Protein AF-A0A534W4W4-F1 (afdb_monomer_lite)

Foldseek 3Di:
DVVVVVVVVVVVVVVVVVVVVLVVVDDPVCNVVSVVVVCCCVVVCVVVVVVVLVVVCVVPNNVVSVVVVVVVVVVVVVVVVVCVVVVVVVVVVVVVPPPPPVVVVPDDD

Sequence (109 aa):
ALLLFAMGVLQTVCVASVNTTIQTVVHDGMRGRVMSMMTVILFGFATAGALMIGFLGDRIGVPRALAGGGVIIALVASAVLARAPALAGGAREALASAPDGRREAGNPE

Structure (mmCIF, N/CA/C/O backbone):
data_AF-A0A534W4W4-F1
#
_entry.id   AF-A0A534W4W4-F1
#
loop_
_atom_site.group_PDB
_atom_site.id
_atom_site.type_symbol
_atom_site.label_atom_id
_atom_site.label_alt_id
_atom_site.label_comp_id
_atom_site.label_asym_id
_atom_site.label_entity_id
_atom_site.label_seq_id
_atom_site.pdbx_PDB_ins_code
_atom_site.Cartn_x
_atom_site.Cartn_y
_atom_site.Cartn_z
_atom_site.occupancy
_atom_site.B_iso_or_equiv
_atom_site.auth_seq_id
_atom_site.auth_comp_id
_atom_site.auth_asym_id
_atom_site.auth_atom_id
_atom_site.pdbx_PDB_model_num
ATOM 1 N N . ALA A 1 1 ? 3.695 5.554 18.538 1.00 78.00 1 ALA A N 1
ATOM 2 C CA . ALA A 1 1 ? 4.792 6.289 17.871 1.00 78.00 1 ALA A CA 1
ATOM 3 C C . ALA A 1 1 ? 5.597 5.385 16.935 1.00 78.00 1 ALA A C 1
ATOM 5 O O . ALA A 1 1 ? 5.524 5.592 15.733 1.00 78.00 1 ALA A O 1
ATOM 6 N N . LEU A 1 2 ? 6.273 4.343 17.441 1.00 92.75 2 LEU A N 1
ATOM 7 C CA . LEU A 1 2 ? 7.105 3.448 16.618 1.00 92.75 2 LEU A CA 1
ATOM 8 C C . LEU A 1 2 ? 6.349 2.789 15.449 1.00 92.75 2 LEU A C 1
ATOM 10 O O . LEU A 1 2 ? 6.849 2.780 14.333 1.00 92.75 2 LEU A O 1
ATOM 14 N N . LEU A 1 3 ? 5.126 2.301 15.682 1.00 89.62 3 LEU A N 1
ATOM 15 C CA . LEU A 1 3 ? 4.305 1.691 14.625 1.00 89.62 3 LEU A CA 1
ATOM 16 C C . LEU A 1 3 ? 3.954 2.673 13.498 1.00 89.62 3 LEU A C 1
ATOM 18 O O . LEU A 1 3 ? 3.988 2.296 12.333 1.00 89.62 3 LEU A O 1
ATOM 22 N N . LEU A 1 4 ? 3.655 3.932 13.835 1.00 90.19 4 LEU A N 1
ATOM 23 C CA . LEU A 1 4 ? 3.360 4.979 12.848 1.00 90.19 4 LEU A CA 1
ATOM 24 C C . LEU A 1 4 ? 4.614 5.358 12.056 1.00 90.19 4 LEU A C 1
ATOM 26 O O . LEU A 1 4 ? 4.548 5.523 10.842 1.00 90.19 4 LEU A O 1
ATOM 30 N N . PHE A 1 5 ? 5.762 5.433 12.735 1.00 94.25 5 PHE A N 1
ATOM 31 C CA . PHE A 1 5 ? 7.053 5.654 12.091 1.00 94.25 5 PHE A CA 1
ATOM 32 C C . PHE A 1 5 ? 7.389 4.522 11.109 1.00 94.25 5 PHE A C 1
ATOM 34 O O . PHE A 1 5 ? 7.685 4.784 9.946 1.00 94.25 5 PHE A O 1
ATOM 41 N N . ALA A 1 6 ? 7.262 3.265 11.544 1.00 93.62 6 ALA A N 1
ATOM 42 C CA . ALA A 1 6 ? 7.494 2.097 10.699 1.00 93.62 6 ALA A CA 1
ATOM 43 C C . ALA A 1 6 ? 6.544 2.059 9.489 1.00 93.62 6 ALA A C 1
ATOM 45 O O . ALA A 1 6 ? 6.993 1.800 8.375 1.00 93.62 6 ALA A O 1
ATOM 46 N N . MET A 1 7 ? 5.259 2.379 9.685 1.00 92.44 7 MET A N 1
ATOM 47 C CA . MET A 1 7 ? 4.276 2.526 8.602 1.00 92.44 7 MET A CA 1
ATOM 48 C C . MET A 1 7 ? 4.723 3.557 7.560 1.00 92.44 7 MET A C 1
ATOM 50 O O . MET A 1 7 ? 4.708 3.262 6.368 1.00 92.44 7 MET A O 1
ATOM 54 N N . GLY A 1 8 ? 5.158 4.743 7.996 1.00 92.31 8 GLY A N 1
ATOM 55 C CA . GLY A 1 8 ? 5.609 5.806 7.094 1.00 92.31 8 GLY A CA 1
ATOM 56 C C . GLY A 1 8 ? 6.850 5.419 6.286 1.00 92.31 8 GLY A C 1
ATOM 57 O O . GLY A 1 8 ? 6.889 5.611 5.068 1.00 92.31 8 GLY A O 1
ATOM 58 N N . VAL A 1 9 ? 7.843 4.810 6.943 1.00 94.81 9 VAL A N 1
ATOM 59 C CA . VAL A 1 9 ? 9.043 4.291 6.268 1.00 94.81 9 VAL A CA 1
ATOM 60 C C . VAL A 1 9 ? 8.655 3.239 5.229 1.00 94.81 9 VAL A C 1
ATOM 62 O O . VAL A 1 9 ? 9.046 3.350 4.067 1.00 94.81 9 VAL A O 1
ATOM 65 N N . LEU A 1 10 ? 7.835 2.257 5.613 1.00 92.56 10 LEU A N 1
ATOM 66 C CA . LEU A 1 10 ? 7.417 1.176 4.723 1.00 92.56 10 LEU A CA 1
ATOM 67 C C . LEU A 1 10 ? 6.614 1.695 3.522 1.00 92.56 10 LEU A C 1
ATOM 69 O O . LEU A 1 10 ? 6.840 1.260 2.394 1.00 92.56 10 LEU A O 1
ATOM 73 N N . GLN A 1 11 ? 5.717 2.659 3.741 1.00 91.75 11 GLN A N 1
ATOM 74 C CA . GLN A 1 11 ? 4.934 3.287 2.678 1.00 91.75 11 GLN A CA 1
ATOM 75 C C . GLN A 1 11 ? 5.828 4.037 1.684 1.00 91.75 11 GLN A C 1
ATOM 77 O O . GLN A 1 11 ? 5.625 3.923 0.474 1.00 91.75 11 GLN A O 1
ATOM 82 N N . THR A 1 12 ? 6.829 4.769 2.175 1.00 93.62 12 THR A N 1
ATOM 83 C CA . THR A 1 12 ? 7.760 5.524 1.322 1.00 93.62 12 THR A CA 1
ATOM 84 C C . THR A 1 12 ? 8.599 4.582 0.463 1.00 93.62 12 THR A C 1
ATOM 86 O O . THR A 1 12 ? 8.691 4.769 -0.750 1.00 93.62 12 THR A O 1
ATOM 89 N N . VAL A 1 13 ? 9.148 3.526 1.073 1.00 93.44 13 VAL A N 1
ATOM 90 C CA . VAL A 1 13 ? 9.912 2.489 0.364 1.00 93.44 13 VAL A CA 1
ATOM 91 C C . VAL A 1 13 ? 9.047 1.812 -0.696 1.00 93.44 13 VAL A C 1
ATOM 93 O O . VAL A 1 13 ? 9.472 1.703 -1.841 1.00 93.44 13 VAL A O 1
ATOM 96 N N . CYS A 1 14 ? 7.816 1.422 -0.351 1.00 88.75 14 CYS A N 1
ATOM 97 C CA . CYS A 1 14 ? 6.889 0.781 -1.282 1.00 88.75 14 CYS A CA 1
ATOM 98 C C . CYS A 1 14 ? 6.636 1.648 -2.526 1.00 88.75 14 CYS A C 1
ATOM 100 O O . CYS A 1 14 ? 6.790 1.179 -3.653 1.00 88.75 14 CYS A O 1
ATOM 102 N N . VAL A 1 15 ? 6.325 2.935 -2.337 1.00 88.62 15 VAL A N 1
ATOM 103 C CA . VAL A 1 15 ? 6.082 3.867 -3.451 1.00 88.62 15 VAL A CA 1
ATOM 104 C C . VAL A 1 15 ? 7.337 4.053 -4.309 1.00 88.62 15 VAL A C 1
ATOM 106 O O . VAL A 1 15 ? 7.248 4.043 -5.538 1.00 88.62 15 VAL A O 1
ATOM 109 N N . ALA A 1 16 ? 8.512 4.177 -3.689 1.00 89.62 16 ALA A N 1
ATOM 110 C CA . ALA A 1 16 ? 9.777 4.292 -4.412 1.00 89.62 16 ALA A CA 1
ATO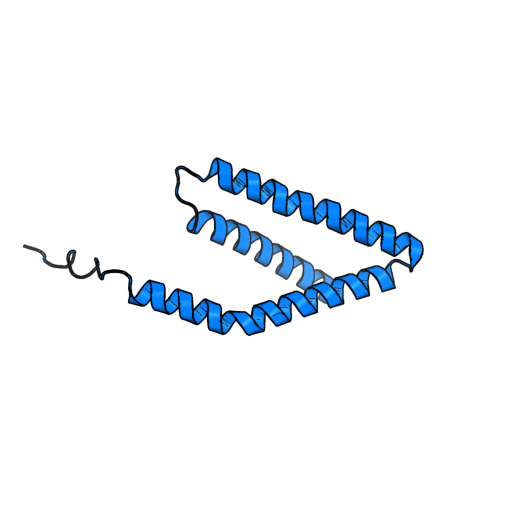M 111 C C . ALA A 1 16 ? 10.079 3.039 -5.254 1.00 89.62 16 ALA A C 1
ATOM 113 O O . ALA A 1 16 ? 10.456 3.155 -6.423 1.00 89.62 16 ALA A O 1
ATOM 114 N N . SER A 1 17 ? 9.864 1.845 -4.694 1.00 87.38 17 SER A N 1
ATOM 115 C CA . SER A 1 17 ? 10.022 0.575 -5.406 1.00 87.38 17 SER A CA 1
ATOM 116 C C . SER A 1 17 ? 9.072 0.465 -6.595 1.00 87.38 17 SER A C 1
ATOM 118 O O . SER A 1 17 ? 9.532 0.174 -7.694 1.00 87.38 17 SER A O 1
ATOM 120 N N . VAL A 1 18 ? 7.779 0.764 -6.416 1.00 84.94 18 VAL A N 1
ATOM 121 C CA . VAL A 1 18 ? 6.785 0.726 -7.505 1.00 84.94 18 VAL A CA 1
ATOM 122 C C . VAL A 1 18 ? 7.192 1.656 -8.646 1.00 84.94 18 VAL A C 1
ATOM 124 O O . VAL A 1 18 ? 7.242 1.231 -9.800 1.00 84.94 18 VAL A O 1
ATOM 127 N N . ASN A 1 19 ? 7.561 2.900 -8.329 1.00 84.75 19 ASN A N 1
ATOM 128 C CA . ASN A 1 19 ? 7.999 3.866 -9.334 1.00 84.75 19 ASN A CA 1
ATOM 129 C C . ASN A 1 19 ? 9.261 3.396 -10.074 1.00 84.75 19 ASN A C 1
ATOM 131 O O . ASN A 1 19 ? 9.348 3.553 -11.289 1.00 84.75 19 ASN A O 1
ATOM 135 N N . THR A 1 20 ? 10.211 2.779 -9.368 1.00 85.12 20 THR A N 1
ATOM 136 C CA . THR A 1 20 ? 11.459 2.271 -9.958 1.00 85.12 20 THR A CA 1
ATOM 137 C C . THR A 1 20 ? 11.197 1.074 -10.868 1.00 85.12 20 THR A C 1
ATOM 139 O O . THR A 1 20 ? 11.653 1.062 -12.006 1.00 85.12 20 THR A O 1
ATOM 142 N N . THR A 1 21 ? 10.417 0.090 -10.412 1.00 82.12 21 THR A N 1
ATOM 143 C CA . THR A 1 21 ? 10.044 -1.084 -11.214 1.00 82.12 21 THR A CA 1
ATOM 144 C C . THR A 1 21 ? 9.312 -0.682 -12.490 1.00 82.12 21 THR A C 1
ATOM 146 O O . THR A 1 21 ? 9.592 -1.215 -13.558 1.00 82.12 21 THR A O 1
ATOM 149 N N . ILE A 1 22 ? 8.404 0.293 -12.415 1.00 79.88 22 ILE A N 1
ATOM 150 C CA . ILE A 1 22 ? 7.726 0.807 -13.609 1.00 79.88 22 ILE A CA 1
ATOM 151 C C . ILE A 1 22 ? 8.744 1.442 -14.561 1.00 79.88 22 ILE A C 1
ATOM 153 O O . ILE A 1 22 ? 8.727 1.151 -15.755 1.00 79.88 22 ILE A O 1
ATOM 157 N N . GLN A 1 23 ? 9.648 2.276 -14.045 1.00 77.94 23 GLN A N 1
ATOM 158 C CA . GLN A 1 23 ? 10.640 2.980 -14.858 1.00 77.94 23 GLN A CA 1
ATOM 159 C C . GLN A 1 23 ? 11.646 2.051 -15.550 1.00 77.94 23 GLN A C 1
ATOM 161 O O . GLN A 1 23 ? 12.159 2.440 -16.601 1.00 77.94 23 GLN A O 1
ATOM 166 N N . THR A 1 24 ? 11.914 0.862 -14.996 1.00 80.62 24 THR A N 1
ATOM 167 C CA . THR A 1 24 ? 12.852 -0.124 -15.562 1.00 80.62 24 THR A CA 1
ATOM 168 C C . THR A 1 24 ? 12.205 -1.127 -16.517 1.00 80.62 24 THR A C 1
ATOM 170 O O . THR A 1 24 ? 12.886 -1.630 -17.404 1.00 80.62 24 THR A O 1
ATOM 173 N N . VAL A 1 25 ? 10.910 -1.426 -16.367 1.00 78.81 25 VAL A N 1
ATOM 174 C CA . VAL A 1 25 ? 10.201 -2.413 -17.209 1.00 78.81 25 VAL A CA 1
ATOM 175 C C . VAL A 1 25 ? 9.594 -1.777 -18.469 1.00 78.81 25 VAL A C 1
ATOM 177 O O . VAL A 1 25 ? 9.352 -2.453 -19.469 1.00 78.81 25 VAL A O 1
ATOM 180 N N . VAL A 1 26 ? 9.350 -0.467 -18.456 1.00 73.69 26 VAL A N 1
ATOM 181 C CA . VAL A 1 26 ? 8.730 0.256 -19.573 1.00 73.69 26 VAL A CA 1
ATOM 182 C C . VAL A 1 26 ? 9.754 0.693 -20.630 1.00 73.69 26 VAL A C 1
ATOM 184 O O . VAL A 1 26 ? 10.706 1.407 -20.332 1.00 73.69 26 VAL A O 1
ATOM 187 N N . HIS A 1 27 ? 9.492 0.335 -21.892 1.00 66.81 27 HIS A N 1
ATOM 188 C CA . HIS A 1 27 ? 10.223 0.805 -23.078 1.00 66.81 27 HIS A CA 1
ATOM 189 C C . HIS A 1 27 ? 9.974 2.300 -23.366 1.00 66.81 27 HIS A C 1
ATOM 191 O O . HIS A 1 27 ? 8.845 2.785 -23.231 1.00 66.81 27 HIS A O 1
ATOM 197 N N . ASP A 1 28 ? 11.001 3.015 -23.842 1.00 65.56 28 ASP A N 1
ATOM 198 C CA . ASP A 1 28 ? 11.003 4.484 -23.961 1.00 65.56 28 ASP A CA 1
ATOM 199 C C . ASP A 1 28 ? 9.846 5.072 -24.791 1.00 65.56 28 ASP A C 1
ATOM 201 O O . ASP A 1 28 ? 9.291 6.108 -24.425 1.00 65.56 28 ASP A O 1
ATOM 205 N N . GLY A 1 29 ? 9.384 4.381 -25.841 1.00 72.56 29 GLY A N 1
ATOM 206 C CA . GLY A 1 29 ? 8.274 4.843 -26.692 1.00 72.56 29 GLY A CA 1
ATOM 207 C C . GLY A 1 29 ? 6.873 4.770 -26.060 1.00 72.56 29 GLY A C 1
ATOM 208 O O . GLY A 1 29 ? 5.925 5.355 -26.582 1.00 72.56 29 GLY A O 1
ATOM 209 N N . MET A 1 30 ? 6.713 4.066 -24.934 1.00 75.44 30 MET A N 1
ATOM 210 C CA . MET A 1 30 ? 5.419 3.857 -24.259 1.00 75.44 30 MET A CA 1
ATOM 211 C C . MET A 1 30 ? 5.342 4.525 -22.882 1.00 75.44 30 MET A C 1
ATOM 213 O O . MET A 1 30 ? 4.290 4.476 -22.239 1.00 75.44 30 MET A O 1
ATOM 217 N N . ARG A 1 31 ? 6.423 5.188 -22.446 1.00 69.94 31 ARG A N 1
ATOM 218 C CA . ARG A 1 31 ? 6.558 5.804 -21.117 1.00 69.94 31 ARG A CA 1
ATOM 219 C C . ARG A 1 31 ? 5.386 6.695 -20.731 1.00 69.94 31 ARG A C 1
ATOM 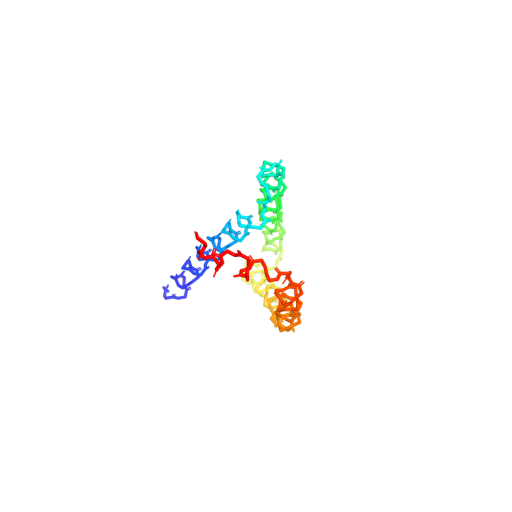221 O O . ARG A 1 31 ? 4.810 6.507 -19.662 1.00 69.94 31 ARG A O 1
ATOM 228 N N . GLY A 1 32 ? 4.977 7.598 -21.622 1.00 72.38 32 GLY A N 1
ATOM 229 C CA . GLY A 1 32 ? 3.868 8.522 -21.361 1.00 72.38 32 GLY A CA 1
ATOM 230 C C . GLY A 1 32 ? 2.508 7.831 -21.207 1.00 72.38 32 GLY A C 1
ATOM 231 O O . GLY A 1 32 ? 1.731 8.188 -20.324 1.00 72.38 32 GLY A O 1
ATOM 232 N N . ARG A 1 33 ? 2.228 6.796 -22.013 1.00 81.50 33 ARG A N 1
ATOM 233 C CA . ARG A 1 33 ? 0.954 6.055 -21.952 1.00 81.50 33 ARG A CA 1
ATOM 234 C C . ARG A 1 33 ? 0.862 5.170 -20.714 1.00 81.50 33 ARG A C 1
ATOM 236 O O . ARG A 1 33 ? -0.174 5.159 -20.054 1.00 81.50 33 ARG A O 1
ATOM 243 N N . VAL A 1 34 ? 1.942 4.468 -20.376 1.00 80.94 34 VAL A N 1
ATOM 244 C CA . VAL A 1 34 ? 1.962 3.601 -19.190 1.00 80.94 34 VAL A CA 1
ATOM 245 C C . VAL A 1 34 ? 1.925 4.431 -17.913 1.00 80.94 34 VAL A C 1
ATOM 247 O O . VAL A 1 34 ? 1.143 4.111 -17.024 1.00 80.94 34 VAL A O 1
ATOM 250 N N . MET A 1 35 ? 2.674 5.536 -17.837 1.00 80.19 35 MET A N 1
ATOM 251 C CA . MET A 1 35 ? 2.596 6.432 -16.679 1.00 80.19 35 MET A CA 1
ATOM 252 C C . MET A 1 35 ? 1.198 7.033 -16.518 1.00 80.19 35 MET A C 1
ATOM 254 O O . MET A 1 35 ? 0.698 7.050 -15.402 1.00 80.19 35 MET A O 1
ATOM 258 N N . SER A 1 36 ? 0.521 7.431 -17.604 1.00 84.94 36 SER A N 1
ATOM 259 C CA . SER A 1 36 ? -0.860 7.932 -17.532 1.00 84.94 36 SER A CA 1
ATOM 260 C C . SER A 1 36 ? -1.831 6.891 -16.960 1.00 84.94 36 SER A C 1
ATOM 262 O O . SER A 1 36 ? -2.566 7.195 -16.019 1.00 84.94 36 SER A O 1
ATOM 264 N N . MET A 1 37 ? -1.794 5.645 -17.450 1.00 85.62 37 MET A N 1
ATOM 265 C CA . MET A 1 37 ? -2.627 4.576 -16.886 1.00 85.62 37 MET A CA 1
ATOM 266 C C . MET A 1 37 ? -2.263 4.269 -15.432 1.00 85.62 37 MET A C 1
ATOM 268 O O . MET A 1 37 ? -3.156 4.075 -14.611 1.00 85.62 37 MET A O 1
ATOM 272 N N . MET A 1 38 ? -0.974 4.290 -15.087 1.00 83.19 38 MET A N 1
ATOM 273 C CA . MET A 1 38 ? -0.520 4.088 -13.711 1.00 83.19 38 MET A CA 1
ATOM 274 C C . MET A 1 38 ? -0.975 5.207 -12.781 1.00 83.19 38 MET A C 1
ATOM 276 O O . MET A 1 38 ? -1.389 4.917 -11.667 1.00 83.19 38 MET A O 1
ATOM 280 N N . THR A 1 39 ? -0.974 6.467 -13.218 1.00 85.19 39 THR A N 1
ATOM 281 C CA . THR A 1 39 ? -1.515 7.577 -12.424 1.00 85.19 39 THR A CA 1
ATOM 282 C C . THR A 1 39 ? -3.009 7.391 -12.176 1.00 85.19 39 THR A C 1
ATOM 284 O O . THR A 1 39 ? -3.449 7.527 -11.037 1.00 85.19 39 THR A O 1
ATOM 287 N N . VAL A 1 40 ? -3.783 7.018 -13.203 1.00 88.31 40 VAL A N 1
ATOM 288 C CA . VAL A 1 40 ? -5.226 6.756 -13.058 1.00 88.31 40 VAL A CA 1
ATOM 289 C C . VAL A 1 40 ? -5.479 5.595 -12.103 1.00 88.31 40 VAL A C 1
ATOM 291 O O . VAL A 1 40 ? -6.338 5.701 -11.235 1.00 88.31 40 VAL A O 1
ATOM 294 N N . ILE A 1 41 ? -4.717 4.507 -12.214 1.00 87.75 41 ILE A N 1
ATOM 295 C CA . ILE A 1 41 ? -4.855 3.365 -11.311 1.00 87.75 41 ILE A CA 1
ATOM 296 C C . ILE A 1 41 ? -4.464 3.780 -9.886 1.00 87.75 41 ILE A C 1
ATOM 298 O O . ILE A 1 41 ? -5.243 3.613 -8.955 1.00 87.75 41 ILE A O 1
ATOM 302 N N . LEU A 1 42 ? -3.290 4.375 -9.694 1.00 81.88 42 LEU A N 1
ATOM 303 C CA . LEU A 1 42 ? -2.769 4.671 -8.363 1.00 81.88 42 LEU A CA 1
ATOM 304 C C . LEU A 1 42 ? -3.631 5.702 -7.622 1.00 81.88 42 LEU A C 1
ATOM 306 O O . LEU A 1 42 ? -4.029 5.471 -6.484 1.00 81.88 42 LEU A O 1
ATOM 310 N N . PHE A 1 43 ? -3.964 6.819 -8.270 1.00 85.56 43 PHE A N 1
ATOM 311 C CA . PHE A 1 43 ? -4.749 7.886 -7.648 1.00 85.56 43 PHE A CA 1
ATOM 312 C C . PHE A 1 43 ? -6.253 7.593 -7.675 1.00 85.56 43 PHE A C 1
ATOM 314 O O . PHE A 1 43 ? -6.959 7.900 -6.711 1.00 85.56 43 PHE A O 1
ATOM 321 N N . GLY A 1 44 ? -6.756 6.961 -8.737 1.00 88.38 44 GLY A N 1
ATOM 322 C CA . GLY A 1 44 ? -8.169 6.606 -8.865 1.00 88.38 44 GLY A CA 1
ATOM 323 C C . GLY A 1 44 ? -8.581 5.539 -7.858 1.00 88.38 44 GLY A C 1
ATOM 324 O O . GLY A 1 44 ? -9.558 5.723 -7.138 1.00 88.38 44 GLY A O 1
ATOM 325 N N . PHE A 1 45 ? -7.805 4.461 -7.715 1.00 87.00 45 PHE A N 1
ATOM 326 C CA . PHE A 1 45 ? -8.110 3.448 -6.702 1.00 87.00 45 PHE A CA 1
ATOM 327 C C . PHE A 1 45 ? -7.869 3.955 -5.278 1.00 87.00 45 PHE A C 1
ATOM 329 O O . PHE A 1 45 ? -8.623 3.579 -4.383 1.00 87.00 45 PHE A O 1
ATOM 336 N N . ALA A 1 46 ? -6.884 4.832 -5.051 1.00 85.88 46 ALA A N 1
ATOM 337 C CA . ALA A 1 46 ? -6.683 5.441 -3.736 1.00 85.88 46 ALA A CA 1
ATOM 338 C C . ALA A 1 46 ? -7.892 6.288 -3.308 1.00 85.88 46 ALA A C 1
ATOM 340 O O . ALA A 1 46 ? -8.406 6.126 -2.201 1.00 85.88 46 ALA A O 1
ATOM 341 N N . THR A 1 47 ? -8.384 7.156 -4.195 1.00 88.38 47 THR A N 1
ATOM 342 C CA . THR A 1 47 ? -9.555 8.007 -3.926 1.00 88.38 47 THR A CA 1
ATOM 343 C C . THR A 1 47 ? -10.848 7.196 -3.823 1.00 88.38 47 THR A C 1
ATOM 345 O O . THR A 1 47 ? -11.621 7.395 -2.885 1.00 88.38 47 THR A O 1
ATOM 348 N N . ALA A 1 48 ? -11.061 6.218 -4.708 1.00 91.06 48 ALA A N 1
ATOM 349 C CA . ALA A 1 48 ? -12.207 5.312 -4.638 1.00 91.06 48 ALA A CA 1
ATOM 350 C C . ALA A 1 48 ? -12.203 4.465 -3.353 1.00 91.06 48 ALA A C 1
ATOM 352 O O . ALA A 1 48 ? -13.229 4.331 -2.686 1.00 91.06 48 ALA A O 1
ATOM 353 N N . GLY A 1 49 ? -11.042 3.929 -2.967 1.00 85.50 49 GLY A N 1
ATOM 354 C CA . GLY A 1 49 ? -10.873 3.166 -1.733 1.00 85.50 49 GLY A CA 1
ATOM 355 C C . GLY A 1 49 ? -11.138 4.012 -0.488 1.00 85.50 49 GLY A C 1
ATOM 356 O O . GLY A 1 49 ? -11.834 3.559 0.420 1.00 85.50 49 GLY A O 1
ATOM 357 N N . ALA A 1 50 ? -10.657 5.258 -0.470 1.00 86.56 50 ALA A N 1
ATOM 358 C CA . ALA A 1 50 ? -10.912 6.197 0.619 1.00 86.56 50 ALA A CA 1
ATOM 359 C C . ALA A 1 50 ? -12.408 6.518 0.771 1.00 86.56 50 ALA A C 1
ATOM 361 O O . ALA A 1 50 ? -12.910 6.523 1.893 1.00 86.56 50 ALA A O 1
ATOM 362 N N . LEU A 1 51 ? -13.138 6.709 -0.336 1.00 88.94 51 LEU A N 1
ATOM 363 C CA . LEU A 1 51 ? -14.593 6.903 -0.307 1.00 88.94 51 LEU A CA 1
ATOM 364 C C . LEU A 1 51 ? -15.327 5.676 0.241 1.00 88.94 51 LEU A C 1
ATOM 366 O O . LEU A 1 51 ? -16.204 5.820 1.091 1.00 88.94 51 LEU A O 1
ATOM 370 N N . MET A 1 52 ? -14.953 4.468 -0.195 1.00 87.38 52 MET A N 1
ATOM 371 C CA . MET A 1 52 ? -15.565 3.239 0.319 1.00 87.38 52 MET A CA 1
ATOM 372 C C . MET A 1 52 ? -15.309 3.049 1.817 1.00 87.38 52 MET A C 1
ATOM 374 O O . MET A 1 52 ? -16.231 2.724 2.564 1.00 87.38 52 MET A O 1
ATOM 378 N N . ILE A 1 53 ? -14.073 3.275 2.269 1.00 86.38 53 ILE A N 1
ATOM 379 C CA . ILE A 1 53 ? -13.696 3.167 3.684 1.00 86.38 53 ILE A CA 1
ATOM 380 C C . ILE A 1 53 ? -14.386 4.247 4.519 1.00 86.38 53 ILE A C 1
ATOM 382 O O . ILE A 1 53 ? -14.846 3.942 5.615 1.00 86.38 53 ILE A O 1
ATOM 386 N N . GLY A 1 54 ? -14.496 5.476 4.007 1.00 85.50 54 GLY A N 1
ATOM 387 C CA . GLY A 1 54 ? -15.207 6.572 4.666 1.00 85.50 54 GLY A CA 1
ATOM 388 C C . GLY A 1 54 ? -16.694 6.271 4.838 1.00 85.50 54 GLY A C 1
ATOM 389 O O . GLY A 1 54 ? -17.206 6.316 5.952 1.00 85.50 54 GLY A O 1
ATOM 390 N N . PHE A 1 55 ? -17.364 5.839 3.766 1.00 89.25 55 PHE A N 1
ATOM 391 C CA . PHE A 1 55 ? -18.772 5.435 3.809 1.00 89.25 55 PHE A CA 1
ATOM 392 C C . PHE A 1 55 ? -19.024 4.276 4.780 1.00 89.25 55 PHE A C 1
ATOM 394 O O . PHE A 1 55 ? -20.016 4.257 5.511 1.00 89.25 55 PHE A O 1
ATOM 401 N N . LEU A 1 56 ? -18.118 3.297 4.804 1.00 86.56 56 LEU A N 1
ATOM 402 C CA . LEU A 1 56 ? -18.193 2.199 5.756 1.00 86.56 56 LEU A CA 1
ATOM 403 C C . LEU A 1 56 ? -17.937 2.700 7.190 1.00 86.56 56 LEU A C 1
ATOM 405 O O . LEU A 1 56 ? -18.638 2.298 8.116 1.00 86.56 56 LEU A O 1
ATOM 409 N N . GLY A 1 57 ? -16.998 3.627 7.370 1.00 88.25 57 GLY A N 1
ATOM 410 C CA . GLY A 1 57 ? -16.692 4.286 8.639 1.00 88.25 57 GLY A CA 1
ATOM 411 C C . GLY A 1 57 ? -17.890 5.006 9.256 1.00 88.25 57 GLY A C 1
ATOM 412 O O . GLY A 1 57 ? -18.122 4.843 10.453 1.00 88.25 57 GLY A O 1
ATOM 413 N N . ASP A 1 58 ? -18.692 5.701 8.446 1.00 87.12 58 ASP A N 1
ATOM 414 C CA . ASP A 1 58 ? -19.909 6.392 8.900 1.00 87.12 58 ASP A CA 1
ATOM 415 C C . ASP A 1 58 ? -21.002 5.423 9.372 1.00 87.12 58 ASP A C 1
ATOM 417 O O . ASP A 1 58 ? -21.796 5.755 10.251 1.00 87.12 58 ASP A O 1
ATOM 421 N N . ARG A 1 59 ? -21.046 4.201 8.822 1.00 87.50 59 ARG A N 1
ATOM 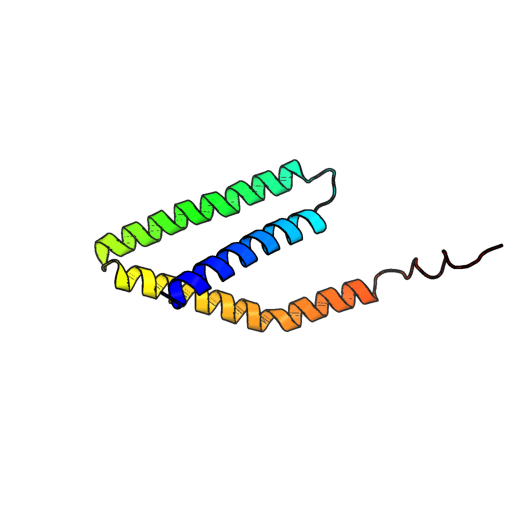422 C CA . ARG A 1 59 ? -22.072 3.202 9.168 1.00 87.50 59 ARG A CA 1
ATOM 423 C C . ARG A 1 59 ? -21.696 2.301 10.340 1.00 87.50 59 ARG A C 1
ATOM 425 O O . ARG A 1 59 ? -22.543 2.021 11.182 1.00 87.50 59 ARG A O 1
ATOM 432 N N . ILE A 1 60 ? -20.461 1.793 10.377 1.00 86.12 60 ILE A N 1
ATOM 433 C CA . ILE A 1 60 ? -20.026 0.774 11.359 1.00 86.12 60 ILE A CA 1
ATOM 434 C C . ILE A 1 60 ? -18.979 1.283 12.362 1.00 86.12 60 ILE A C 1
ATOM 436 O O . ILE A 1 60 ? -18.580 0.552 13.281 1.00 86.12 60 ILE A O 1
ATOM 440 N N . GLY A 1 61 ? -18.562 2.542 12.213 1.00 84.75 61 GLY A N 1
ATOM 441 C CA . GLY A 1 61 ? -17.525 3.192 13.002 1.00 84.75 61 GLY A CA 1
ATOM 442 C C . GLY A 1 61 ? -16.130 3.037 12.390 1.00 84.75 61 GLY A C 1
ATOM 443 O O . GLY A 1 61 ? -15.741 1.964 11.917 1.00 84.75 61 GLY A O 1
ATOM 444 N N . VAL A 1 62 ? -15.345 4.114 12.480 1.00 86.25 62 VAL A N 1
ATOM 445 C CA . VAL A 1 62 ? -13.975 4.234 11.946 1.00 86.25 62 VAL A CA 1
ATOM 446 C C . VAL A 1 62 ? -13.055 3.053 12.316 1.00 86.25 62 VAL A C 1
ATOM 448 O O . VAL A 1 62 ? -12.405 2.519 11.414 1.00 86.25 62 VAL A O 1
ATOM 451 N N . PRO A 1 63 ? -13.013 2.556 13.574 1.00 85.94 63 PRO A N 1
ATOM 452 C CA . PRO A 1 63 ? -12.093 1.476 13.942 1.00 85.94 63 PRO A CA 1
ATOM 453 C C . PRO A 1 63 ? -12.404 0.151 13.236 1.00 85.94 63 PRO A C 1
ATOM 455 O O . PRO A 1 63 ? -11.490 -0.570 12.839 1.00 85.94 63 PRO A O 1
ATOM 458 N N . ARG A 1 64 ? -13.693 -0.174 13.059 1.00 85.19 64 ARG A N 1
ATOM 459 C CA . ARG A 1 64 ? -14.120 -1.432 12.427 1.00 85.19 64 ARG A CA 1
ATOM 460 C C . ARG A 1 64 ? -13.921 -1.395 10.917 1.00 85.19 64 ARG A C 1
ATOM 462 O O . ARG A 1 64 ? -13.486 -2.390 10.344 1.00 85.19 64 ARG A O 1
ATOM 469 N N . ALA A 1 65 ? -14.174 -0.245 10.291 1.00 87.69 65 ALA A N 1
ATOM 470 C CA . ALA A 1 65 ? -13.904 -0.042 8.871 1.00 87.69 65 ALA A CA 1
ATOM 471 C C . ALA A 1 65 ? -12.402 -0.178 8.554 1.00 87.69 65 ALA A C 1
ATOM 473 O O . ALA A 1 65 ? -12.030 -0.897 7.626 1.00 87.69 65 ALA A O 1
ATOM 474 N N . LEU A 1 66 ? -11.534 0.429 9.374 1.00 86.62 66 LEU A N 1
ATOM 475 C CA . LEU A 1 66 ? -10.077 0.300 9.248 1.00 86.62 66 LEU A CA 1
ATOM 476 C C . LEU A 1 66 ? -9.594 -1.138 9.467 1.00 86.62 66 LEU A C 1
ATOM 478 O O . LEU A 1 66 ? -8.775 -1.628 8.692 1.00 86.62 66 LEU A O 1
ATOM 482 N N . ALA A 1 67 ? -10.116 -1.830 10.484 1.00 88.06 67 ALA A N 1
ATOM 483 C CA . ALA A 1 67 ? -9.776 -3.229 10.733 1.00 88.06 67 ALA A CA 1
ATOM 484 C C . ALA A 1 67 ? -10.157 -4.125 9.542 1.00 88.06 67 ALA A C 1
ATOM 486 O O . ALA A 1 67 ? -9.345 -4.938 9.106 1.00 88.06 67 ALA A O 1
ATOM 487 N N . GLY A 1 68 ? -11.349 -3.930 8.963 1.00 88.50 68 GLY A N 1
ATOM 488 C CA . GLY A 1 68 ? -11.786 -4.646 7.762 1.00 88.50 68 GLY A CA 1
ATOM 489 C C . GLY A 1 68 ? -10.871 -4.398 6.559 1.00 88.50 68 GLY A C 1
ATOM 490 O O . GLY A 1 68 ? -10.440 -5.349 5.909 1.00 88.50 68 GLY A O 1
ATOM 491 N N . GLY A 1 69 ? -10.500 -3.138 6.308 1.00 86.00 69 GLY A N 1
ATOM 492 C CA . GLY A 1 69 ? -9.530 -2.789 5.266 1.00 86.00 69 GLY A CA 1
ATOM 493 C C . GLY A 1 69 ? -8.168 -3.455 5.482 1.00 86.00 69 GLY A C 1
ATOM 494 O O . GLY A 1 69 ? -7.600 -4.023 4.550 1.00 86.00 69 GLY A O 1
ATOM 495 N N . GLY A 1 70 ? -7.677 -3.468 6.724 1.00 86.62 70 GLY A N 1
ATOM 496 C CA . GLY A 1 70 ? -6.435 -4.148 7.097 1.00 86.62 70 GLY A CA 1
ATOM 497 C C . GLY A 1 70 ? -6.473 -5.659 6.846 1.00 86.62 70 GLY A C 1
ATOM 498 O O . GLY A 1 70 ? -5.512 -6.210 6.313 1.00 86.62 70 GLY A O 1
ATOM 499 N N . VAL A 1 71 ? -7.591 -6.324 7.158 1.00 92.19 71 VAL A N 1
ATOM 500 C CA . VAL A 1 71 ? -7.779 -7.761 6.885 1.00 92.19 71 VAL A CA 1
ATOM 501 C C . VAL A 1 71 ? -7.740 -8.046 5.386 1.00 92.19 71 VAL A C 1
ATOM 503 O O . VAL A 1 71 ? -7.051 -8.969 4.959 1.00 92.19 71 VAL A O 1
ATOM 506 N N . ILE A 1 72 ? -8.424 -7.237 4.573 1.00 89.94 72 ILE A N 1
ATOM 507 C CA . ILE A 1 72 ? -8.412 -7.391 3.112 1.00 89.94 72 ILE A CA 1
ATOM 508 C C . ILE A 1 72 ? -6.983 -7.240 2.573 1.00 89.94 72 ILE A C 1
ATOM 510 O O . ILE A 1 72 ? -6.529 -8.081 1.798 1.00 89.94 72 ILE A O 1
ATOM 514 N N . ILE A 1 73 ? -6.245 -6.221 3.023 1.00 88.75 73 ILE A N 1
ATOM 515 C 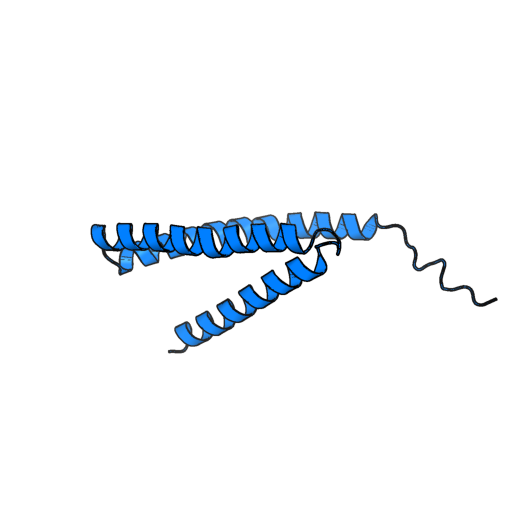CA . ILE A 1 73 ? -4.846 -6.009 2.625 1.00 88.75 73 ILE A CA 1
ATOM 516 C C . ILE A 1 73 ? -3.974 -7.204 3.034 1.00 88.75 73 ILE A C 1
ATOM 518 O O . ILE A 1 73 ? -3.184 -7.682 2.222 1.00 88.75 73 ILE A O 1
ATOM 522 N N . ALA A 1 74 ? -4.132 -7.729 4.251 1.00 90.56 74 ALA A N 1
ATOM 523 C CA . ALA A 1 74 ? -3.381 -8.891 4.727 1.00 90.56 74 ALA A CA 1
ATOM 524 C C . ALA A 1 74 ? -3.683 -10.167 3.917 1.00 90.56 74 ALA A C 1
ATOM 526 O O . ALA A 1 74 ? -2.775 -10.944 3.609 1.00 90.56 74 ALA A O 1
ATOM 527 N N . LEU A 1 75 ? -4.940 -10.375 3.514 1.00 92.31 75 LEU A N 1
ATOM 528 C CA . LEU A 1 75 ? -5.336 -11.494 2.653 1.00 92.31 75 LEU A CA 1
ATOM 529 C C . LEU A 1 75 ? -4.722 -11.378 1.256 1.00 92.31 75 LEU A C 1
ATOM 531 O O . LEU A 1 75 ? -4.160 -12.343 0.745 1.00 92.31 75 LEU A O 1
ATOM 535 N N . VAL A 1 76 ? -4.766 -10.191 0.651 1.00 88.75 76 VAL A N 1
ATOM 536 C CA . VAL A 1 76 ? -4.149 -9.963 -0.662 1.00 88.75 76 VAL A CA 1
ATOM 537 C C . VAL A 1 76 ? -2.632 -10.131 -0.577 1.00 88.75 76 VAL A C 1
ATOM 539 O O . VAL A 1 76 ? -2.049 -10.835 -1.398 1.00 88.75 76 VAL A O 1
ATOM 542 N N . ALA A 1 77 ? -1.989 -9.551 0.438 1.00 86.94 77 ALA A N 1
ATOM 543 C CA . ALA A 1 77 ? -0.549 -9.671 0.640 1.00 86.94 77 ALA A CA 1
ATOM 544 C C . ALA A 1 77 ? -0.115 -11.131 0.840 1.00 86.94 77 ALA A C 1
ATOM 546 O O . ALA A 1 77 ? 0.864 -11.564 0.237 1.00 86.94 77 ALA A O 1
ATOM 547 N N . SER A 1 78 ? -0.859 -11.910 1.631 1.00 89.88 78 SER A N 1
ATOM 548 C CA . SER A 1 78 ? -0.560 -13.333 1.838 1.00 89.88 78 SER A CA 1
ATOM 549 C C . SER A 1 78 ? -0.770 -14.163 0.568 1.00 89.88 78 SER A C 1
ATOM 551 O O . SER A 1 78 ? 0.079 -14.991 0.240 1.00 89.88 78 SER A O 1
ATOM 553 N N . ALA A 1 79 ? -1.824 -13.894 -0.208 1.00 90.44 79 ALA A N 1
ATOM 554 C CA . ALA A 1 79 ? -2.036 -14.529 -1.507 1.00 90.44 79 ALA A CA 1
ATOM 555 C C . ALA A 1 79 ? -0.904 -14.212 -2.500 1.00 90.44 79 ALA A C 1
ATOM 557 O O . ALA A 1 79 ? -0.425 -15.105 -3.201 1.00 90.44 79 ALA A O 1
ATOM 558 N N . VAL A 1 80 ? -0.435 -12.961 -2.537 1.00 86.25 80 VAL A N 1
ATOM 559 C CA . VAL A 1 80 ? 0.711 -12.553 -3.364 1.00 86.25 80 VAL A CA 1
ATOM 560 C C . VAL A 1 80 ? 1.990 -13.236 -2.891 1.00 86.25 80 VAL A C 1
ATOM 562 O O . VAL A 1 80 ? 2.737 -13.747 -3.720 1.00 86.25 80 VAL A O 1
ATOM 565 N N . LEU A 1 81 ? 2.231 -13.320 -1.581 1.00 84.62 81 LEU A N 1
ATOM 566 C CA . LEU A 1 81 ? 3.415 -13.982 -1.030 1.00 84.62 81 LEU A CA 1
ATOM 567 C C . LEU A 1 81 ? 3.425 -15.486 -1.341 1.00 84.62 81 LEU A C 1
ATOM 569 O O . LEU A 1 81 ? 4.467 -16.035 -1.684 1.00 84.62 81 LEU A O 1
ATOM 573 N N . ALA A 1 82 ? 2.259 -16.135 -1.319 1.00 86.88 82 ALA A N 1
ATOM 574 C CA . ALA A 1 82 ? 2.110 -17.525 -1.746 1.00 86.88 82 ALA A CA 1
ATOM 575 C C . ALA A 1 82 ? 2.382 -17.717 -3.252 1.00 86.88 82 ALA A C 1
ATOM 577 O O . ALA A 1 82 ? 2.842 -18.776 -3.674 1.00 86.88 82 ALA A O 1
ATOM 578 N N . ARG A 1 83 ? 2.129 -16.689 -4.073 1.00 79.94 83 ARG A N 1
ATOM 579 C CA . ARG A 1 83 ? 2.409 -16.677 -5.520 1.00 79.94 83 ARG A CA 1
ATOM 580 C C . ARG A 1 83 ? 3.834 -16.212 -5.846 1.00 79.94 83 ARG A C 1
ATOM 582 O O . ARG A 1 83 ? 4.320 -16.502 -6.935 1.00 79.94 83 ARG A O 1
ATOM 589 N N . ALA A 1 84 ? 4.521 -15.536 -4.927 1.00 73.06 84 ALA A N 1
ATOM 590 C CA . ALA A 1 84 ? 5.880 -15.026 -5.103 1.00 73.06 84 ALA A CA 1
ATOM 591 C C . ALA A 1 84 ? 6.908 -16.090 -5.538 1.00 73.06 84 ALA A C 1
ATOM 593 O O . ALA A 1 84 ? 7.661 -15.803 -6.468 1.00 73.06 84 ALA A O 1
ATOM 594 N N . PRO A 1 85 ? 6.947 -17.319 -4.978 1.00 65.38 85 PRO A N 1
ATOM 595 C CA . PRO A 1 85 ? 7.855 -18.353 -5.482 1.00 65.38 85 PRO A CA 1
ATOM 596 C C . PRO A 1 85 ? 7.522 -18.793 -6.917 1.00 65.38 85 PRO A C 1
ATOM 598 O O . PRO A 1 85 ? 8.437 -19.062 -7.691 1.00 65.38 85 PRO A O 1
ATOM 601 N N . ALA A 1 86 ? 6.243 -18.797 -7.309 1.00 64.56 86 ALA A N 1
ATOM 602 C CA . ALA A 1 86 ? 5.831 -19.109 -8.681 1.00 64.56 86 ALA A CA 1
ATOM 603 C C . ALA A 1 86 ? 6.218 -17.992 -9.670 1.00 64.56 86 ALA A C 1
ATOM 605 O O . ALA A 1 86 ? 6.666 -18.266 -10.781 1.00 64.56 86 ALA A O 1
ATOM 606 N N . LEU A 1 87 ? 6.117 -16.729 -9.245 1.00 63.88 87 LEU A N 1
ATOM 607 C CA . LEU A 1 87 ? 6.559 -15.564 -10.021 1.00 63.88 87 LEU A CA 1
ATOM 608 C C . LEU A 1 87 ? 8.091 -15.506 -10.144 1.00 63.88 87 LEU A C 1
ATOM 610 O O . LEU A 1 87 ? 8.618 -15.178 -11.206 1.00 63.88 87 LEU A O 1
ATOM 614 N N . ALA A 1 88 ? 8.811 -15.876 -9.080 1.00 65.06 88 ALA A N 1
ATOM 615 C CA . ALA A 1 88 ? 10.267 -15.987 -9.086 1.00 65.06 88 ALA A CA 1
ATOM 616 C C . ALA A 1 88 ? 10.760 -17.127 -9.993 1.00 65.06 88 ALA A C 1
ATOM 618 O O . ALA A 1 88 ? 11.811 -16.988 -10.617 1.00 65.06 88 ALA A O 1
ATOM 619 N N . GLY A 1 89 ? 10.001 -18.225 -10.096 1.00 64.19 89 GLY A N 1
ATOM 620 C CA . GLY A 1 89 ? 10.251 -19.307 -11.052 1.00 64.19 89 GLY A CA 1
ATOM 621 C C . GLY A 1 89 ? 10.189 -18.819 -12.499 1.00 64.19 89 GLY A C 1
ATOM 622 O O . GLY A 1 89 ? 11.180 -18.922 -13.216 1.00 64.19 89 GLY A O 1
ATOM 623 N N . GLY A 1 90 ? 9.087 -18.167 -12.887 1.00 66.06 90 GLY A N 1
ATOM 624 C CA . GLY A 1 90 ? 8.917 -17.645 -14.249 1.00 66.06 90 GLY A CA 1
ATOM 625 C C . GLY A 1 90 ? 9.937 -16.566 -14.635 1.00 66.06 90 GLY A C 1
ATOM 626 O O . GLY A 1 90 ? 10.430 -16.551 -15.761 1.00 66.06 90 GLY A O 1
ATOM 627 N N . ALA A 1 91 ? 10.323 -15.694 -13.696 1.00 64.94 91 ALA A N 1
ATOM 628 C CA . ALA A 1 91 ? 11.377 -14.703 -13.931 1.00 64.94 91 ALA A CA 1
ATOM 629 C C . ALA A 1 91 ? 12.762 -15.352 -14.121 1.00 64.94 91 ALA A C 1
ATOM 631 O O . ALA A 1 91 ? 13.549 -14.898 -14.952 1.00 64.94 91 ALA A O 1
ATOM 632 N N . ARG A 1 92 ? 13.061 -16.426 -13.376 1.00 63.31 92 ARG A N 1
ATOM 633 C CA . ARG A 1 92 ? 14.30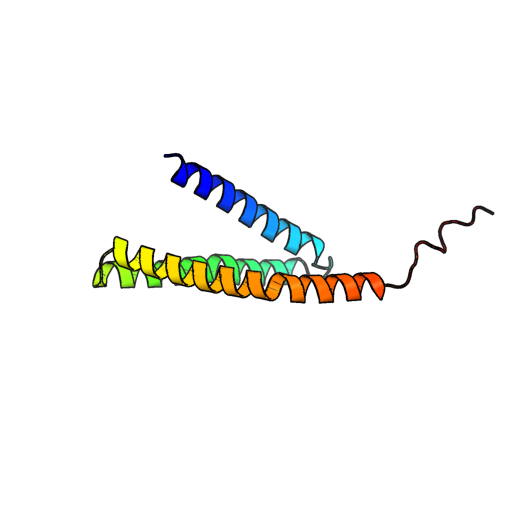8 -17.193 -13.516 1.00 63.31 92 ARG A CA 1
ATOM 634 C C . ARG A 1 92 ? 14.373 -17.963 -14.829 1.00 63.31 92 ARG A C 1
ATOM 636 O O . ARG A 1 92 ? 15.428 -17.967 -15.451 1.00 63.31 92 ARG A O 1
ATOM 643 N N . GLU A 1 93 ? 13.268 -18.561 -15.267 1.00 68.31 93 GLU A N 1
ATOM 644 C CA . GLU A 1 93 ? 13.184 -19.221 -16.574 1.00 68.31 93 GLU A CA 1
ATOM 645 C C . GLU A 1 93 ? 13.351 -18.230 -17.724 1.00 68.31 93 GLU A C 1
ATOM 647 O O . GLU A 1 93 ? 14.138 -18.485 -18.631 1.00 68.31 93 GLU A O 1
ATOM 652 N N . ALA A 1 94 ? 12.716 -17.056 -17.649 1.00 66.25 94 ALA A N 1
ATOM 653 C CA . ALA A 1 94 ? 12.896 -16.004 -18.647 1.00 66.25 94 ALA A CA 1
ATOM 654 C C . ALA A 1 94 ? 14.367 -15.554 -18.754 1.00 66.25 94 ALA A C 1
ATOM 656 O O . ALA A 1 94 ? 14.892 -15.429 -19.859 1.00 66.25 94 ALA A O 1
ATOM 657 N N . LEU A 1 95 ? 15.058 -15.392 -17.619 1.00 66.25 95 LEU A N 1
ATOM 658 C CA . LEU A 1 95 ? 16.488 -15.062 -17.565 1.00 66.25 95 LEU A CA 1
ATOM 659 C C . LEU A 1 95 ? 17.397 -16.203 -18.055 1.00 66.25 95 LEU A C 1
ATOM 661 O O . LEU A 1 95 ? 18.451 -15.924 -18.615 1.00 66.25 95 LEU A O 1
ATOM 665 N N . ALA A 1 96 ? 17.003 -17.465 -17.862 1.00 72.19 96 ALA A N 1
ATOM 666 C CA . ALA A 1 96 ? 17.742 -18.632 -18.349 1.00 72.19 96 ALA A CA 1
ATOM 667 C C . ALA A 1 96 ? 17.540 -18.882 -19.856 1.00 72.19 96 ALA A C 1
ATOM 669 O O . ALA A 1 96 ? 18.432 -19.404 -20.517 1.00 72.19 96 ALA A O 1
ATOM 670 N N . SER A 1 97 ? 16.379 -18.501 -20.395 1.00 66.75 97 SER A N 1
ATOM 671 C CA . SER A 1 97 ? 16.045 -18.587 -21.825 1.00 66.75 97 SER A CA 1
ATOM 672 C C . SER A 1 97 ? 16.506 -17.378 -22.650 1.00 66.75 97 SER A C 1
ATOM 674 O O . SER A 1 97 ? 16.416 -17.404 -23.877 1.00 66.75 97 SER A O 1
ATOM 676 N N . ALA A 1 98 ? 16.999 -16.319 -21.997 1.00 66.56 98 ALA A N 1
ATOM 677 C CA . ALA A 1 98 ? 17.569 -15.166 -22.680 1.00 66.56 98 ALA A CA 1
ATOM 678 C C . ALA A 1 98 ? 18.873 -15.588 -23.393 1.00 66.56 98 ALA A C 1
ATOM 680 O O . ALA A 1 98 ? 19.777 -16.099 -22.726 1.00 66.56 98 ALA A O 1
ATOM 681 N N . PRO A 1 99 ? 18.998 -15.392 -24.722 1.00 63.47 99 PRO A N 1
ATOM 682 C CA . PRO A 1 99 ? 20.210 -15.734 -25.456 1.00 63.47 99 PRO A CA 1
ATOM 683 C C . PRO A 1 99 ? 21.414 -15.019 -24.841 1.00 63.47 99 PRO A C 1
ATOM 685 O O . PRO A 1 99 ? 21.384 -13.807 -24.620 1.00 63.47 99 PRO A O 1
ATOM 688 N N . ASP A 1 100 ? 22.462 -15.783 -24.549 1.00 65.25 100 ASP A N 1
ATOM 689 C CA . ASP A 1 100 ? 23.710 -15.327 -23.941 1.00 65.25 100 ASP A CA 1
ATOM 690 C C . ASP A 1 100 ? 24.512 -14.441 -24.912 1.00 65.25 100 ASP A C 1
ATOM 692 O O . ASP A 1 100 ? 25.529 -14.844 -25.470 1.00 65.25 100 ASP A O 1
ATOM 696 N N . GLY A 1 101 ? 24.057 -13.202 -25.112 1.00 56.34 101 GLY A N 1
ATOM 697 C CA . GLY A 1 101 ? 24.762 -12.173 -25.884 1.00 56.34 101 GLY A CA 1
ATOM 698 C C . GLY A 1 101 ? 26.040 -11.659 -25.206 1.00 56.34 101 GLY A C 1
ATOM 699 O O . GLY A 1 101 ? 26.674 -10.738 -25.710 1.00 56.34 101 GLY A O 1
ATOM 700 N N . ARG A 1 102 ? 26.440 -12.227 -24.056 1.00 57.06 102 ARG A N 1
ATOM 701 C CA . ARG A 1 102 ? 27.709 -11.903 -23.382 1.00 57.06 102 ARG A CA 1
ATOM 702 C C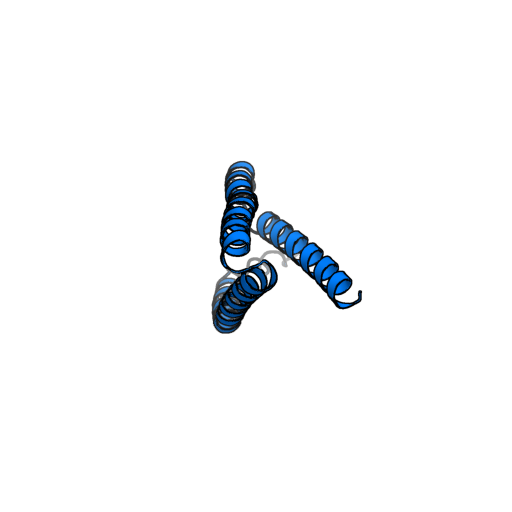 . ARG A 1 102 ? 28.875 -12.794 -23.813 1.00 57.06 102 ARG A C 1
ATOM 704 O O . ARG A 1 102 ? 29.998 -12.526 -23.397 1.00 57.06 102 ARG A O 1
ATOM 711 N N . ARG A 1 103 ? 28.649 -13.790 -24.680 1.00 54.28 103 ARG A N 1
ATOM 712 C CA . ARG A 1 103 ? 29.728 -14.573 -25.310 1.00 54.28 103 ARG A CA 1
ATOM 713 C C . ARG A 1 103 ? 30.341 -13.921 -26.551 1.00 54.28 103 ARG A C 1
ATOM 715 O O . ARG A 1 103 ? 31.457 -14.280 -26.901 1.00 54.28 103 ARG A O 1
ATOM 722 N N . GLU A 1 104 ? 29.680 -12.944 -27.172 1.00 54.38 104 GLU A N 1
ATOM 723 C CA . GLU A 1 104 ? 30.178 -12.321 -28.415 1.00 54.38 104 GLU A CA 1
ATOM 724 C C . GLU A 1 104 ? 31.025 -11.056 -28.186 1.00 54.38 104 GLU A C 1
ATOM 726 O O . GLU A 1 104 ? 31.831 -10.696 -29.035 1.00 54.38 104 GLU A O 1
ATOM 731 N N . ALA A 1 105 ? 30.928 -10.405 -27.021 1.00 53.75 105 ALA A N 1
ATOM 732 C CA . ALA A 1 105 ? 31.693 -9.185 -26.712 1.00 53.75 105 ALA A CA 1
ATOM 733 C C . ALA A 1 105 ? 33.085 -9.449 -26.091 1.00 53.75 105 ALA A C 1
ATOM 735 O O . ALA A 1 105 ? 33.719 -8.530 -25.575 1.00 53.75 105 ALA A O 1
ATOM 736 N N . GLY A 1 106 ? 33.535 -10.709 -26.085 1.00 47.00 106 GLY A N 1
ATOM 737 C CA . GLY A 1 106 ? 34.745 -11.172 -25.401 1.00 47.00 106 GLY A CA 1
ATOM 738 C C . GLY A 1 106 ? 35.852 -11.703 -26.313 1.00 47.00 106 GLY A C 1
ATOM 739 O O . GLY A 1 106 ? 36.692 -12.447 -25.816 1.00 47.00 106 GLY A O 1
ATOM 740 N N . ASN A 1 107 ? 35.862 -11.368 -27.609 1.00 45.38 107 ASN A N 1
ATOM 741 C CA . ASN A 1 107 ? 37.019 -11.621 -28.473 1.00 45.38 107 ASN A CA 1
ATOM 742 C C . ASN A 1 107 ? 37.690 -10.285 -28.831 1.00 45.38 107 ASN A C 1
ATOM 744 O O . ASN A 1 107 ? 37.157 -9.555 -29.669 1.00 45.38 107 ASN A O 1
ATOM 748 N N . PRO A 1 108 ? 38.807 -9.916 -28.182 1.00 56.88 108 PRO A N 1
ATOM 749 C CA . PRO A 1 108 ? 39.682 -8.893 -28.719 1.00 56.88 108 PRO A CA 1
ATOM 750 C C . PRO A 1 108 ? 40.491 -9.536 -29.854 1.00 56.88 108 PRO A C 1
ATOM 752 O O . PRO A 1 108 ? 41.355 -10.371 -29.588 1.00 56.88 108 PRO A O 1
ATOM 755 N N . GLU A 1 109 ? 40.180 -9.176 -31.100 1.00 49.66 109 GLU A N 1
ATOM 756 C CA . GLU A 1 109 ? 41.149 -9.277 -32.203 1.00 49.66 109 GLU A CA 1
ATOM 757 C C . GLU A 1 109 ? 41.980 -7.995 -32.282 1.00 49.66 109 GLU A C 1
ATOM 759 O O . GLU A 1 109 ? 41.388 -6.899 -32.122 1.00 49.66 109 GLU A O 1
#

pLDDT: mean 79.99, std 12.06, range [45.38, 94.81]

Secondary structure (DSSP, 8-state):
-HHHHHHHHHHHHHHHHHHHHHHHHS-GGGHHHHHHHHHHHHHHHHHHHHHHHHHHHHHH-HHHHHHHHHHHHHHHHHHHHHHHHHHHHHHHHHHHHS--TTSSTT---

Radius of gyration: 20.56 Å; chains: 1; bounding box: 63×28×50 Å